Protein AF-A0A2C9UP46-F1 (afdb_monomer_lite)

Sequence (105 aa):
MANQLVVAVNQVNDYLQNPSNPYYLHPNENPSLVLVSTLLNEKNYHPWARAMKMALLSKNKYRFVDGTLPAPQIADPMRVAWQRCNTTVTPRKSGPLPALGSGST

InterPro domains:
  IPR011032 GroES-like superfamily [SSF50129] (6-144)
  IPR013154 Alcohol dehydrogenase-like, N-terminal [PF08240] (33-117)
  IPR020843 Enoylreductase domain [SM00829] (16-327)
  IPR036291 NAD(P)-binding domain superfamily [SSF51735] (123-284)
  IPR052733 Chloroplast-localized Quinone Oxidoreductase [PTHR44013] (4-328)

Organism: Manihot esculenta (NCBI:txid3983)

Secondary structure (DSSP, 8-state):
-HHHHHHHHHHHHHHHH-TTSTT---TT--TTS-S-SSPP-TT-HHHHHHHHHHHHHHTT-HHH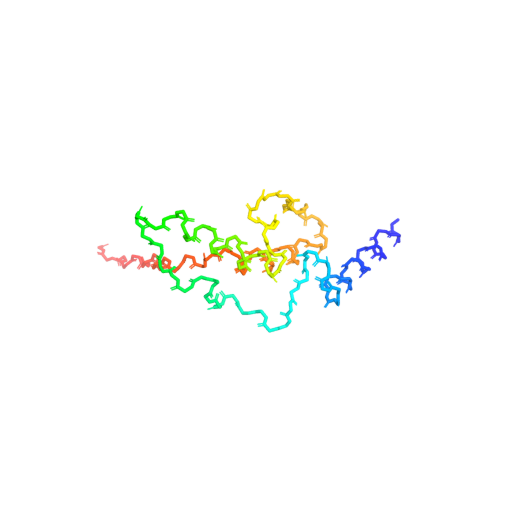HSSSSPPPPTT-TTHHHHHHHHHHHS----PPP--------

Structure (mmCIF, N/CA/C/O backbone):
data_AF-A0A2C9UP46-F1
#
_entry.id   AF-A0A2C9UP46-F1
#
loop_
_atom_site.group_PDB
_atom_site.id
_atom_site.type_symbol
_atom_site.label_atom_id
_atom_site.label_alt_id
_atom_site.label_comp_id
_atom_site.label_asym_id
_atom_site.label_entity_id
_atom_site.label_seq_id
_atom_site.pdbx_PDB_ins_code
_atom_site.Cartn_x
_atom_site.Cartn_y
_atom_site.Cartn_z
_atom_site.occupancy
_atom_site.B_iso_or_equiv
_atom_site.auth_seq_id
_atom_site.auth_comp_id
_atom_site.auth_asym_id
_atom_site.auth_atom_id
_atom_site.pdbx_PDB_model_num
ATOM 1 N N . MET A 1 1 ? 13.841 2.601 -30.253 1.00 53.75 1 MET A N 1
ATOM 2 C CA . MET A 1 1 ? 13.141 1.369 -29.814 1.00 53.75 1 MET A CA 1
ATOM 3 C C . MET A 1 1 ? 13.902 0.615 -28.713 1.00 53.75 1 MET A C 1
ATOM 5 O O . MET A 1 1 ? 13.257 0.210 -27.759 1.00 53.75 1 MET A O 1
ATOM 9 N N . ALA A 1 2 ? 15.241 0.499 -28.749 1.00 53.72 2 ALA A N 1
ATOM 10 C CA . ALA A 1 2 ? 16.020 -0.191 -27.699 1.00 53.72 2 ALA A CA 1
ATOM 11 C C . ALA A 1 2 ? 15.968 0.472 -26.298 1.00 53.72 2 ALA A C 1
ATOM 13 O O . ALA A 1 2 ? 15.879 -0.221 -25.290 1.00 53.72 2 ALA A O 1
ATOM 14 N N . ASN A 1 3 ? 15.933 1.808 -26.222 1.00 55.78 3 ASN A N 1
ATOM 15 C CA . ASN A 1 3 ? 15.957 2.533 -24.940 1.00 55.78 3 ASN A CA 1
ATOM 16 C C . ASN A 1 3 ? 14.690 2.328 -24.092 1.00 55.78 3 ASN A C 1
ATOM 18 O O . ASN A 1 3 ? 14.758 2.325 -22.869 1.00 55.78 3 ASN A O 1
ATOM 22 N N . GLN A 1 4 ? 13.538 2.115 -24.733 1.00 59.38 4 GLN A N 1
ATOM 23 C CA . GLN A 1 4 ? 12.260 1.936 -24.037 1.00 59.38 4 GLN A CA 1
ATOM 24 C C . GLN A 1 4 ? 12.196 0.593 -23.296 1.00 59.38 4 GLN A C 1
ATOM 26 O O . GLN A 1 4 ? 11.664 0.516 -22.192 1.00 59.38 4 GLN A O 1
ATOM 31 N N . LEU A 1 5 ? 12.780 -0.455 -23.886 1.00 63.03 5 LEU A N 1
ATOM 32 C CA . LEU A 1 5 ? 12.841 -1.788 -23.289 1.00 63.03 5 LEU A CA 1
ATOM 33 C C . LEU A 1 5 ? 13.814 -1.831 -22.105 1.00 63.03 5 LEU A C 1
ATOM 35 O O . LEU A 1 5 ? 13.494 -2.428 -21.084 1.00 63.03 5 LEU A O 1
ATOM 39 N N . VAL A 1 6 ? 14.958 -1.144 -22.194 1.00 65.00 6 VAL A N 1
ATOM 40 C CA . VAL A 1 6 ? 15.918 -1.040 -21.078 1.00 65.00 6 VAL A CA 1
ATOM 41 C C . VAL A 1 6 ? 15.311 -0.281 -19.894 1.00 65.00 6 VAL A C 1
ATOM 43 O O . VAL A 1 6 ? 15.423 -0.727 -18.754 1.00 65.00 6 VAL A O 1
ATOM 46 N N . VAL A 1 7 ? 14.605 0.826 -20.151 1.00 68.50 7 VAL A N 1
ATOM 47 C CA . VAL A 1 7 ? 13.891 1.574 -19.102 1.00 68.50 7 VAL A CA 1
ATOM 48 C C . VAL A 1 7 ? 12.817 0.704 -18.449 1.00 68.50 7 VAL A C 1
ATOM 50 O O . VAL A 1 7 ? 12.752 0.651 -17.224 1.00 68.50 7 VAL A O 1
ATOM 53 N N . ALA A 1 8 ? 12.030 -0.034 -19.237 1.00 67.00 8 ALA A N 1
ATOM 54 C CA . ALA A 1 8 ? 11.023 -0.950 -18.708 1.00 67.00 8 ALA A CA 1
ATOM 55 C C . ALA A 1 8 ? 11.632 -2.056 -17.833 1.00 67.00 8 ALA A C 1
ATOM 57 O O . ALA A 1 8 ? 11.131 -2.308 -16.743 1.00 67.00 8 ALA A O 1
ATOM 58 N N . VAL A 1 9 ? 12.733 -2.684 -18.256 1.00 69.31 9 VAL A N 1
ATOM 59 C CA . VAL A 1 9 ? 13.418 -3.729 -17.470 1.00 69.31 9 VAL A CA 1
ATOM 60 C C . VAL A 1 9 ? 13.974 -3.171 -16.157 1.00 69.31 9 VAL A C 1
ATOM 62 O O . VAL A 1 9 ? 13.855 -3.814 -15.116 1.00 69.31 9 VAL A O 1
ATOM 65 N N . ASN A 1 10 ? 14.512 -1.952 -16.170 1.00 75.69 10 ASN A N 1
ATOM 66 C CA . ASN A 1 10 ? 15.004 -1.300 -14.957 1.00 75.69 10 ASN A CA 1
ATOM 67 C C . ASN A 1 10 ? 13.866 -0.950 -13.991 1.00 75.69 10 ASN A C 1
ATOM 69 O O . ASN A 1 10 ? 13.992 -1.198 -12.797 1.00 75.69 10 ASN A O 1
ATOM 73 N N . GLN A 1 11 ? 12.734 -0.450 -14.499 1.00 73.81 11 GLN A N 1
ATOM 74 C CA . GLN A 1 11 ? 11.526 -0.242 -13.693 1.00 73.81 11 GLN A CA 1
ATOM 75 C C . GLN A 1 11 ? 11.001 -1.562 -13.115 1.00 73.81 11 GLN A C 1
ATOM 77 O O . GLN A 1 11 ? 10.548 -1.597 -11.972 1.00 73.81 11 GLN A O 1
ATOM 82 N N . VAL A 1 12 ? 11.091 -2.651 -13.889 1.00 75.06 12 VAL A N 1
ATOM 83 C CA . VAL A 1 12 ? 10.665 -3.983 -13.452 1.00 75.06 12 VAL A CA 1
ATOM 84 C C . VAL A 1 12 ? 11.531 -4.511 -12.313 1.00 75.06 12 VAL A C 1
ATOM 86 O O . VAL A 1 12 ? 11.006 -4.996 -11.315 1.00 75.06 12 VAL A O 1
ATOM 89 N N . ASN A 1 13 ? 12.849 -4.378 -12.426 1.00 78.62 13 ASN A N 1
ATOM 90 C CA . ASN A 1 13 ? 13.765 -4.776 -11.361 1.00 78.62 13 ASN A CA 1
ATOM 91 C C . ASN A 1 13 ? 13.618 -3.892 -10.116 1.00 78.62 13 ASN A C 1
ATOM 93 O O . ASN A 1 13 ? 13.656 -4.406 -8.997 1.00 78.62 13 ASN A O 1
ATOM 97 N N . ASP A 1 14 ? 13.390 -2.589 -10.301 1.00 82.38 14 ASP A N 1
ATOM 98 C CA . ASP A 1 14 ? 13.220 -1.646 -9.196 1.00 82.38 14 ASP A CA 1
ATOM 99 C C . ASP A 1 14 ? 11.986 -1.991 -8.350 1.00 82.38 14 ASP A C 1
ATOM 101 O O . ASP A 1 14 ? 12.113 -2.127 -7.137 1.00 82.38 14 ASP A O 1
ATOM 105 N N . TYR A 1 15 ? 10.814 -2.270 -8.942 1.00 80.94 15 TYR A N 1
ATOM 106 C CA . TYR A 1 15 ? 9.653 -2.649 -8.120 1.00 80.94 15 TYR A CA 1
ATOM 107 C C . TYR A 1 15 ? 9.791 -4.019 -7.441 1.00 80.94 15 TYR A C 1
ATOM 109 O O . TYR A 1 15 ? 9.090 -4.284 -6.471 1.00 80.94 15 TYR A O 1
ATOM 117 N N . LEU A 1 16 ? 10.663 -4.908 -7.919 1.00 78.88 16 LEU A N 1
ATOM 118 C CA . LEU A 1 16 ? 10.877 -6.214 -7.287 1.00 78.88 16 LEU A CA 1
ATOM 119 C C . LEU A 1 16 ? 11.814 -6.139 -6.077 1.00 78.88 16 LEU A C 1
ATOM 121 O O . LEU A 1 16 ? 11.721 -6.985 -5.189 1.00 78.88 16 LEU A O 1
ATOM 125 N N . GLN A 1 17 ? 12.716 -5.155 -6.038 1.00 81.19 17 GLN A N 1
ATOM 126 C CA . GLN A 1 17 ? 13.804 -5.112 -5.056 1.00 81.19 17 GLN A CA 1
ATOM 127 C C . GLN A 1 17 ? 13.794 -3.871 -4.163 1.00 81.19 17 GLN A C 1
ATOM 129 O O . GLN A 1 17 ? 14.327 -3.937 -3.060 1.00 81.19 17 GLN A O 1
ATOM 134 N N . ASN A 1 18 ? 13.194 -2.760 -4.598 1.00 82.38 18 ASN A N 1
ATOM 135 C CA . ASN A 1 18 ? 13.257 -1.480 -3.901 1.00 82.38 18 ASN A CA 1
ATOM 136 C C . ASN A 1 18 ? 12.008 -1.244 -3.032 1.00 82.38 18 ASN A C 1
ATOM 138 O O . ASN A 1 18 ? 10.952 -0.926 -3.576 1.00 82.38 18 ASN A O 1
ATOM 142 N N . PRO A 1 19 ? 12.107 -1.283 -1.688 1.00 78.12 19 PRO A N 1
ATOM 143 C CA . PRO A 1 19 ? 10.968 -1.049 -0.793 1.00 78.12 19 PRO A CA 1
ATOM 144 C C . PRO A 1 19 ? 10.380 0.366 -0.874 1.00 78.12 19 PRO A C 1
ATOM 146 O O . PRO A 1 19 ? 9.267 0.608 -0.403 1.00 78.12 19 PRO A O 1
ATOM 149 N N . SER A 1 20 ? 11.133 1.308 -1.449 1.00 79.69 20 SER A N 1
ATOM 150 C CA . SER A 1 20 ? 10.688 2.684 -1.685 1.00 79.69 20 SER A CA 1
ATOM 151 C C . SER A 1 20 ? 9.870 2.813 -2.970 1.00 79.69 20 SER A C 1
ATOM 153 O O . SER A 1 20 ? 9.190 3.823 -3.163 1.00 79.69 20 SER A O 1
ATOM 155 N N . ASN A 1 21 ? 9.919 1.811 -3.856 1.00 82.75 21 ASN A N 1
ATOM 156 C CA . ASN A 1 21 ? 9.094 1.799 -5.052 1.00 82.75 21 ASN A CA 1
ATOM 157 C C . ASN A 1 21 ? 7.629 1.549 -4.648 1.00 82.75 21 ASN A C 1
ATOM 159 O O . ASN A 1 21 ? 7.336 0.592 -3.930 1.00 82.75 21 ASN A O 1
ATOM 163 N N . PRO A 1 22 ? 6.673 2.365 -5.112 1.00 76.44 22 PRO A N 1
ATOM 164 C CA . PRO A 1 22 ? 5.271 2.198 -4.737 1.00 76.44 22 PRO A CA 1
ATOM 165 C C . PRO A 1 22 ? 4.639 0.886 -5.238 1.00 76.44 22 PRO A C 1
ATOM 167 O O . PRO A 1 22 ? 3.643 0.430 -4.680 1.00 76.44 22 PRO A O 1
ATOM 170 N N . TYR A 1 23 ? 5.210 0.262 -6.268 1.00 78.50 23 TYR A N 1
ATOM 171 C CA . TYR A 1 23 ? 4.807 -1.045 -6.789 1.00 78.50 23 TYR A CA 1
ATOM 172 C C . TYR A 1 23 ? 5.492 -2.217 -6.090 1.00 78.50 23 TYR A C 1
ATOM 174 O O . TYR A 1 23 ? 5.230 -3.370 -6.440 1.00 78.50 23 TYR A O 1
ATOM 182 N N . TYR A 1 24 ? 6.348 -1.940 -5.106 1.00 81.38 24 TYR A N 1
ATOM 183 C CA . TYR A 1 24 ? 7.005 -2.979 -4.343 1.00 81.38 24 TYR A CA 1
ATOM 184 C C . TYR A 1 24 ? 5.996 -3.802 -3.560 1.00 81.38 24 TYR A C 1
ATOM 186 O O . TYR A 1 24 ? 5.163 -3.282 -2.810 1.00 81.38 24 TYR A O 1
ATOM 194 N N . LEU A 1 25 ? 6.074 -5.113 -3.756 1.00 75.69 25 LEU A N 1
ATOM 195 C CA . LEU A 1 25 ? 5.301 -6.095 -3.023 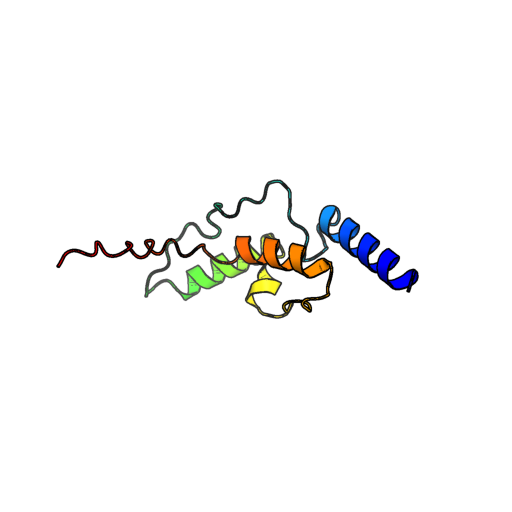1.00 75.69 25 LEU A CA 1
ATOM 196 C C . LEU A 1 25 ? 6.291 -6.970 -2.267 1.00 75.69 25 LEU A C 1
ATOM 198 O O . LEU A 1 25 ? 7.031 -7.745 -2.872 1.00 75.69 25 LEU A O 1
ATOM 202 N N . HIS A 1 26 ? 6.302 -6.844 -0.942 1.00 75.00 26 HIS A N 1
ATOM 203 C CA . HIS A 1 26 ? 7.113 -7.728 -0.121 1.00 75.00 26 HIS A CA 1
ATOM 204 C C . HIS A 1 26 ? 6.628 -9.178 -0.329 1.00 75.00 26 HIS A C 1
ATOM 206 O O . HIS A 1 26 ? 5.417 -9.406 -0.305 1.00 75.00 26 HIS A O 1
ATOM 212 N N . PRO A 1 27 ? 7.515 -10.180 -0.484 1.00 71.88 27 PRO A N 1
ATOM 213 C CA . PRO A 1 27 ? 7.117 -11.576 -0.718 1.00 71.88 27 PRO A CA 1
ATOM 214 C C . PRO A 1 27 ? 6.172 -12.151 0.348 1.00 71.88 27 PRO A C 1
ATOM 216 O O . PRO A 1 27 ? 5.414 -13.077 0.084 1.00 71.88 27 PRO A O 1
ATOM 219 N N . ASN A 1 28 ? 6.208 -11.580 1.555 1.00 69.81 28 ASN A N 1
ATOM 220 C CA . ASN A 1 28 ? 5.349 -11.949 2.683 1.00 69.81 28 ASN A CA 1
ATOM 221 C C . ASN A 1 28 ? 3.996 -11.200 2.721 1.00 69.81 28 ASN A C 1
ATOM 223 O O . ASN A 1 28 ? 3.242 -11.331 3.684 1.00 69.81 28 ASN A O 1
ATOM 227 N N . GLU A 1 29 ? 3.685 -10.357 1.731 1.00 70.25 29 GLU A N 1
ATOM 228 C CA . GLU A 1 29 ? 2.379 -9.698 1.650 1.00 70.25 29 GLU A CA 1
ATOM 229 C C . GLU A 1 29 ? 1.328 -10.681 1.128 1.00 70.25 29 GLU A C 1
ATOM 231 O O . GLU A 1 29 ? 1.331 -11.074 -0.036 1.00 70.25 29 GLU A O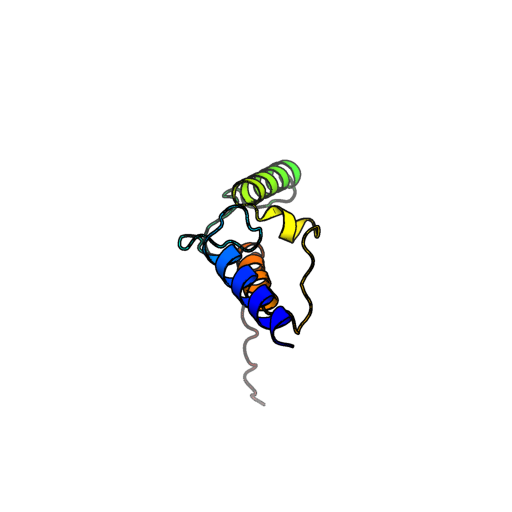 1
ATOM 236 N N . ASN A 1 30 ? 0.393 -11.057 1.996 1.00 66.88 30 ASN A N 1
ATOM 237 C CA . ASN A 1 30 ? -0.731 -11.912 1.644 1.00 66.88 30 ASN A CA 1
ATOM 238 C C . ASN A 1 30 ? -2.010 -11.057 1.503 1.00 66.88 30 ASN A C 1
ATOM 240 O O . ASN A 1 30 ? -2.358 -10.359 2.457 1.00 66.88 30 ASN A O 1
ATOM 244 N N . PRO A 1 31 ? -2.750 -11.134 0.375 1.00 62.34 31 PRO A N 1
ATOM 245 C CA . PRO A 1 31 ? -4.044 -10.458 0.197 1.00 62.34 31 PRO A CA 1
ATOM 246 C C . PRO A 1 31 ? -5.104 -10.833 1.247 1.00 62.34 31 PRO A C 1
ATOM 248 O O . PRO A 1 31 ? -6.119 -10.157 1.375 1.00 62.34 31 PRO A O 1
ATOM 251 N N . SER A 1 32 ? -4.889 -11.932 1.971 1.00 61.47 32 SER A N 1
ATOM 252 C CA . SER A 1 32 ? -5.759 -12.433 3.039 1.00 61.47 32 SER A CA 1
ATOM 253 C C . SER A 1 32 ? -5.444 -11.811 4.405 1.00 61.47 32 SER A C 1
ATOM 255 O O . SER A 1 32 ? -6.135 -12.106 5.378 1.00 61.47 32 SER A O 1
ATOM 257 N N . LEU A 1 33 ? -4.394 -10.985 4.512 1.00 65.88 33 LEU A N 1
ATOM 258 C CA . LEU A 1 33 ? -4.076 -10.288 5.755 1.00 65.88 33 LEU A CA 1
ATOM 259 C C . LEU A 1 33 ? -5.137 -9.229 6.037 1.00 65.88 33 LEU A C 1
ATOM 261 O O . LEU A 1 33 ? -5.365 -8.309 5.253 1.00 65.88 33 LEU A O 1
ATOM 265 N N . VAL A 1 34 ? -5.753 -9.350 7.206 1.00 66.12 34 VAL A N 1
ATOM 266 C CA . VAL A 1 34 ? -6.684 -8.361 7.734 1.00 66.12 34 VAL A CA 1
ATOM 267 C C . VAL A 1 34 ? -5.910 -7.064 7.996 1.00 66.12 34 VAL A C 1
ATOM 269 O O . VAL A 1 34 ? -5.105 -6.992 8.921 1.00 66.12 34 VAL A O 1
ATOM 272 N N . LEU A 1 35 ? -6.135 -6.044 7.161 1.00 70.69 35 LEU A N 1
ATOM 273 C CA . LEU A 1 35 ? -5.467 -4.738 7.274 1.00 70.69 35 LEU A CA 1
ATOM 274 C C . LEU A 1 35 ? -5.910 -3.963 8.521 1.00 70.69 35 LEU A C 1
ATOM 276 O O . LEU A 1 35 ? -5.117 -3.240 9.119 1.00 70.69 35 LEU A O 1
ATOM 280 N N . VAL A 1 36 ? -7.171 -4.126 8.918 1.00 67.56 36 VAL A N 1
ATOM 281 C CA . VAL A 1 36 ? -7.755 -3.532 10.121 1.00 67.56 36 VAL A CA 1
ATOM 282 C C . VAL A 1 36 ? -8.609 -4.594 10.796 1.00 67.56 36 VAL A C 1
ATOM 284 O O . VAL A 1 36 ? -9.561 -5.088 10.199 1.00 67.56 36 VAL A O 1
ATOM 287 N N . SER A 1 37 ? -8.255 -4.963 12.028 1.00 71.31 37 SER A N 1
ATOM 288 C CA . SER A 1 37 ? -8.973 -5.985 12.804 1.00 71.31 37 SER A CA 1
ATOM 289 C C . SER A 1 37 ? -10.351 -5.523 13.275 1.00 71.31 37 SER A C 1
ATOM 291 O O . SER A 1 37 ? -11.208 -6.351 13.577 1.00 71.31 37 SER A O 1
ATOM 293 N N . THR A 1 38 ? -10.586 -4.210 13.336 1.00 73.25 38 THR A N 1
ATOM 294 C CA . THR A 1 38 ? -11.898 -3.663 13.669 1.00 73.25 38 THR A CA 1
ATOM 295 C C . THR A 1 38 ? -12.840 -3.797 12.476 1.00 73.25 38 THR A C 1
ATOM 297 O O . THR A 1 38 ? -12.567 -3.326 11.372 1.00 73.25 38 THR A O 1
ATOM 300 N N . LEU A 1 39 ? -13.976 -4.455 12.703 1.00 76.12 39 LEU A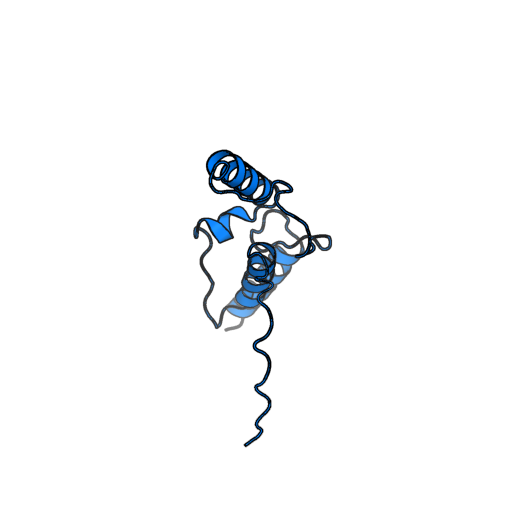 N 1
ATOM 301 C CA . LEU A 1 39 ? -15.053 -4.539 11.723 1.00 76.12 39 LEU A CA 1
ATOM 302 C C . LEU A 1 39 ? -15.689 -3.157 11.542 1.00 76.12 39 LEU A C 1
ATOM 304 O O . LEU A 1 39 ? -15.917 -2.439 12.519 1.00 76.12 39 LEU A O 1
ATOM 308 N N . LEU A 1 40 ? -15.956 -2.783 10.293 1.00 77.62 40 LEU A N 1
ATOM 309 C CA . LEU A 1 40 ? -16.640 -1.538 9.966 1.00 77.62 40 LEU A CA 1
ATOM 310 C C . LEU A 1 40 ? -18.122 -1.645 10.351 1.00 77.62 40 LEU A C 1
ATOM 312 O O . LEU A 1 40 ? -18.836 -2.503 9.841 1.00 77.62 40 LEU A O 1
ATOM 316 N N . ASN A 1 41 ? -18.570 -0.722 11.197 1.00 78.00 41 ASN A N 1
ATOM 317 C CA . ASN A 1 41 ? -19.948 -0.539 11.636 1.00 78.00 41 ASN A CA 1
ATOM 318 C C . ASN A 1 41 ? -20.368 0.916 11.366 1.00 78.00 41 ASN A C 1
ATOM 320 O O . ASN A 1 41 ? -19.533 1.816 11.274 1.00 78.00 41 ASN A O 1
ATOM 324 N N . GLU A 1 42 ? -21.671 1.188 11.348 1.00 78.25 42 GLU A N 1
ATOM 325 C CA . GLU A 1 42 ? -22.215 2.526 11.048 1.00 78.25 42 GLU A CA 1
ATOM 326 C C . GLU A 1 42 ? -21.688 3.637 11.976 1.00 78.25 42 GLU A C 1
ATOM 328 O O . GLU A 1 42 ? -21.561 4.790 11.574 1.00 78.25 42 GLU A O 1
ATOM 333 N N . LYS A 1 43 ? -21.323 3.291 13.217 1.00 84.25 43 LYS A N 1
ATOM 334 C CA . LYS A 1 43 ? -20.879 4.249 14.244 1.00 84.25 43 LYS A CA 1
ATOM 335 C C . LYS A 1 43 ? -19.361 4.412 14.349 1.00 84.25 43 LYS A C 1
ATOM 337 O O . LYS A 1 43 ? -18.904 5.306 15.055 1.00 84.25 43 LYS A O 1
ATOM 342 N N . ASN A 1 44 ? -18.566 3.551 13.709 1.00 86.75 44 ASN A N 1
ATOM 343 C CA . ASN A 1 44 ? -17.108 3.523 13.896 1.00 86.75 44 ASN A CA 1
ATOM 344 C C . ASN A 1 44 ? -16.316 3.924 12.642 1.00 86.75 44 ASN A C 1
ATOM 346 O O . ASN A 1 44 ? -15.097 3.762 12.623 1.00 86.75 44 ASN A O 1
ATOM 350 N N . TYR A 1 45 ? -16.979 4.493 11.630 1.00 84.38 45 TYR A N 1
ATOM 351 C CA . TYR A 1 45 ? -16.347 4.866 10.365 1.00 84.38 45 TYR A CA 1
ATOM 352 C C . TYR A 1 45 ? -15.103 5.744 10.549 1.00 84.38 45 TYR A C 1
ATOM 354 O O . TYR A 1 45 ? -14.061 5.444 9.982 1.00 84.38 45 TYR A O 1
ATOM 362 N N . HIS A 1 46 ? -15.165 6.796 11.372 1.00 85.00 46 HIS A N 1
ATOM 363 C CA . HIS A 1 46 ? -14.024 7.699 11.572 1.00 85.00 46 HIS A CA 1
ATOM 364 C C . HIS A 1 46 ? -12.777 7.007 12.160 1.00 85.00 46 HIS A C 1
ATOM 366 O O . HIS A 1 46 ? -11.709 7.095 11.545 1.00 85.00 46 HIS A O 1
ATOM 372 N N . PRO A 1 47 ? -12.857 6.307 13.312 1.00 84.19 47 PRO A N 1
ATOM 373 C CA . PRO A 1 47 ? -11.707 5.576 13.840 1.00 84.19 47 PRO A CA 1
ATOM 374 C C . PRO A 1 47 ? -11.275 4.418 12.928 1.00 84.19 47 PRO A C 1
ATOM 376 O O . PRO A 1 47 ? -10.074 4.188 12.787 1.00 84.19 47 PRO A O 1
ATOM 379 N N . TRP A 1 48 ? -12.213 3.742 12.256 1.00 87.19 48 TRP A N 1
ATOM 380 C CA . TRP A 1 48 ? -11.909 2.680 11.294 1.00 87.19 48 TRP A CA 1
ATOM 381 C C . TRP A 1 48 ? -11.140 3.205 10.076 1.00 87.19 48 TRP A C 1
ATOM 383 O O . TRP A 1 48 ? -10.081 2.681 9.74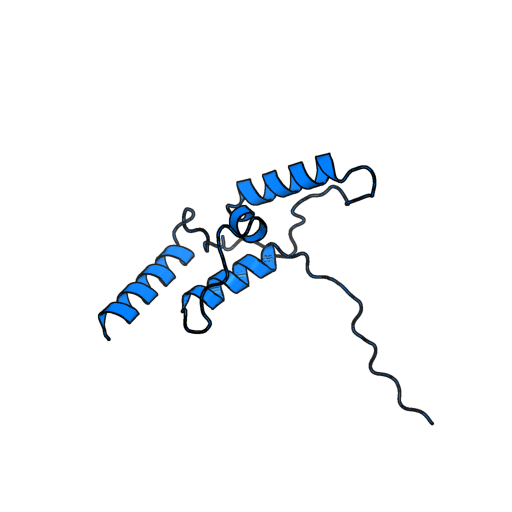0 1.00 87.19 48 TRP A O 1
ATOM 393 N N . ALA A 1 49 ? -11.605 4.293 9.459 1.00 83.19 49 ALA A N 1
ATOM 394 C CA . ALA A 1 49 ? -10.962 4.914 8.303 1.00 83.19 49 ALA A CA 1
ATOM 395 C C . ALA A 1 49 ? -9.563 5.436 8.655 1.00 83.19 49 ALA A C 1
ATOM 397 O O . ALA A 1 49 ? -8.629 5.288 7.867 1.00 83.19 49 ALA A O 1
ATOM 398 N N . ARG A 1 50 ? -9.383 5.989 9.864 1.00 84.88 50 ARG A N 1
ATOM 399 C CA . ARG A 1 50 ? -8.059 6.378 10.368 1.00 84.88 50 ARG A CA 1
ATOM 400 C C . ARG A 1 50 ? -7.142 5.164 10.523 1.00 84.88 50 ARG A C 1
ATOM 402 O O . ARG A 1 50 ? -6.001 5.228 10.071 1.00 84.88 50 ARG A O 1
ATOM 409 N N . ALA A 1 51 ? -7.622 4.074 11.125 1.00 83.19 51 ALA A N 1
ATOM 410 C CA . ALA A 1 51 ? -6.848 2.841 11.275 1.00 83.19 51 ALA A CA 1
ATOM 411 C C . ALA A 1 51 ? -6.473 2.236 9.911 1.00 83.19 51 ALA A C 1
ATOM 413 O O . ALA A 1 51 ? -5.311 1.899 9.693 1.00 83.19 51 ALA A O 1
ATOM 414 N N . MET A 1 52 ? -7.414 2.204 8.962 1.00 84.62 52 MET A N 1
ATOM 415 C CA . MET A 1 52 ? -7.190 1.735 7.590 1.00 84.62 52 MET A CA 1
ATOM 416 C C . MET A 1 52 ? -6.149 2.589 6.869 1.00 84.62 52 MET A C 1
ATOM 418 O O . MET A 1 52 ? -5.216 2.063 6.265 1.00 84.62 52 MET A O 1
ATOM 422 N N . LYS A 1 53 ? -6.244 3.918 6.993 1.00 83.75 53 LYS A N 1
ATOM 423 C CA . LYS A 1 53 ? -5.251 4.847 6.446 1.00 83.75 53 LYS A CA 1
ATOM 424 C C . LYS A 1 53 ? -3.860 4.605 7.034 1.00 83.75 53 LYS A C 1
ATOM 426 O O . LYS A 1 53 ? -2.898 4.556 6.275 1.00 83.75 53 LYS A O 1
ATOM 431 N N . MET A 1 54 ? -3.740 4.424 8.350 1.00 83.75 54 MET A N 1
ATOM 432 C CA . MET A 1 54 ? -2.454 4.138 9.001 1.00 83.75 54 MET A CA 1
ATOM 433 C C . MET A 1 54 ? -1.867 2.791 8.555 1.00 83.75 54 MET A C 1
ATOM 435 O O . MET A 1 54 ? -0.685 2.729 8.220 1.00 83.75 54 MET A O 1
ATOM 439 N N . ALA A 1 55 ? -2.684 1.736 8.479 1.00 82.31 55 ALA A N 1
ATOM 440 C CA . ALA A 1 55 ? -2.255 0.417 8.012 1.00 82.31 55 ALA A CA 1
ATOM 441 C C . ALA A 1 55 ? -1.742 0.462 6.561 1.00 82.31 55 ALA A C 1
ATOM 443 O O . ALA A 1 55 ? -0.699 -0.110 6.243 1.00 82.31 55 ALA A O 1
ATOM 444 N N . LEU A 1 56 ? -2.436 1.199 5.688 1.00 81.50 56 LEU A N 1
ATOM 445 C CA . LEU A 1 56 ? -2.027 1.393 4.298 1.00 81.50 56 LEU A CA 1
ATOM 446 C C . LEU A 1 56 ? -0.769 2.262 4.166 1.00 81.50 56 LEU A C 1
ATOM 448 O O . LEU A 1 56 ? 0.070 1.977 3.312 1.00 81.50 56 LEU A O 1
ATOM 452 N N . LEU A 1 57 ? -0.617 3.303 4.990 1.00 81.62 57 LEU A N 1
ATOM 453 C CA . LEU A 1 57 ? 0.589 4.140 5.014 1.00 81.62 57 LEU A CA 1
ATOM 454 C C . LEU A 1 57 ? 1.812 3.349 5.481 1.00 81.62 57 LEU A C 1
ATOM 456 O O . LEU A 1 57 ? 2.851 3.426 4.836 1.00 81.62 57 LEU A O 1
ATOM 460 N N . SER A 1 58 ? 1.670 2.514 6.516 1.00 79.31 58 SER A N 1
ATOM 461 C CA . SER A 1 58 ? 2.748 1.638 6.998 1.00 79.31 58 SER A CA 1
ATOM 462 C C . SER A 1 58 ? 3.255 0.659 5.934 1.00 79.31 58 SER A C 1
ATOM 464 O O . SER A 1 58 ? 4.361 0.141 6.061 1.00 79.31 58 SER A O 1
ATOM 466 N N . LYS A 1 59 ? 2.446 0.382 4.906 1.00 75.00 59 LYS A N 1
ATOM 467 C CA . LYS A 1 59 ? 2.771 -0.525 3.799 1.00 75.00 59 LYS A CA 1
ATOM 468 C C . LYS A 1 59 ? 3.088 0.207 2.489 1.00 75.00 59 LYS A C 1
ATOM 470 O O . LYS A 1 59 ? 3.208 -0.441 1.455 1.00 75.00 59 LYS A O 1
ATOM 475 N N . ASN A 1 60 ? 3.171 1.542 2.497 1.00 74.75 60 ASN A N 1
ATOM 476 C CA . ASN A 1 60 ? 3.293 2.384 1.296 1.00 74.75 60 ASN A CA 1
ATOM 477 C C . ASN A 1 60 ? 2.167 2.178 0.256 1.00 74.75 60 ASN A C 1
ATOM 479 O O . ASN A 1 60 ? 2.298 2.569 -0.903 1.00 74.75 60 ASN A O 1
ATOM 483 N N . LYS A 1 61 ? 1.022 1.609 0.659 1.00 75.62 61 LYS A N 1
ATOM 484 C 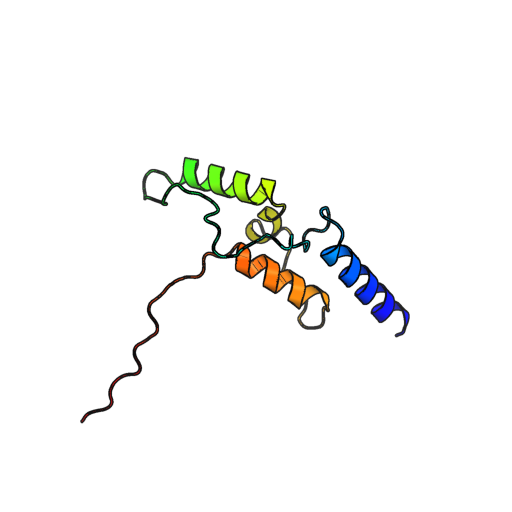CA . LYS A 1 61 ? -0.105 1.283 -0.231 1.00 75.62 61 LYS A CA 1
ATOM 485 C C . LYS A 1 61 ? -1.197 2.354 -0.270 1.00 75.62 61 LYS A C 1
ATOM 487 O O . LYS A 1 61 ? -2.099 2.275 -1.097 1.00 75.62 61 LYS A O 1
ATOM 492 N N . TYR A 1 62 ? -1.130 3.377 0.584 1.00 78.62 62 TYR A N 1
ATOM 493 C CA . TYR A 1 62 ? -2.167 4.420 0.644 1.00 78.62 62 TYR A CA 1
ATOM 494 C C . TYR A 1 62 ? -2.359 5.153 -0.695 1.00 78.62 62 TYR A C 1
ATOM 496 O O . TYR A 1 62 ? -3.477 5.515 -1.050 1.00 78.62 62 TYR A O 1
ATOM 504 N N . ARG A 1 63 ? -1.290 5.287 -1.488 1.00 77.50 63 ARG A N 1
ATOM 505 C CA . ARG A 1 63 ? -1.311 5.967 -2.793 1.00 77.50 63 ARG A CA 1
ATOM 506 C C . ARG A 1 63 ? -2.224 5.300 -3.831 1.00 77.50 63 ARG A C 1
ATOM 508 O O . ARG A 1 63 ? -2.689 5.982 -4.738 1.00 77.50 63 ARG A O 1
ATOM 515 N N . PHE A 1 64 ? -2.512 4.005 -3.675 1.00 74.38 64 PHE A N 1
ATOM 516 C CA . PHE A 1 64 ? -3.475 3.284 -4.515 1.00 74.38 64 PHE A CA 1
ATOM 517 C C . PHE A 1 64 ? -4.927 3.655 -4.182 1.00 74.38 64 PHE A C 1
ATOM 519 O O . PHE A 1 64 ? -5.764 3.684 -5.075 1.00 74.38 64 PHE A O 1
ATOM 526 N N . VAL A 1 65 ? -5.224 3.964 -2.913 1.00 74.94 65 VAL A N 1
ATOM 527 C CA . VAL A 1 65 ? -6.575 4.346 -2.457 1.00 74.94 65 VAL A CA 1
ATOM 528 C C . VAL A 1 65 ? -6.843 5.827 -2.692 1.00 74.94 65 VAL A C 1
ATOM 530 O O . VAL A 1 65 ? -7.930 6.201 -3.112 1.00 74.94 65 VAL A O 1
ATOM 533 N N . ASP A 1 66 ? -5.841 6.665 -2.438 1.00 77.75 66 ASP A N 1
ATOM 534 C CA . ASP A 1 66 ? -5.931 8.122 -2.576 1.00 77.75 66 ASP A CA 1
ATOM 535 C C . ASP A 1 66 ? -5.938 8.584 -4.046 1.00 77.75 66 ASP A C 1
ATOM 537 O O . ASP A 1 66 ? -6.157 9.754 -4.334 1.00 77.75 66 ASP A O 1
ATOM 541 N N . GLY A 1 67 ? -5.651 7.682 -4.993 1.00 73.38 67 GLY A N 1
ATOM 542 C CA . GLY A 1 67 ? -5.621 7.987 -6.427 1.00 73.38 67 GLY A CA 1
ATOM 543 C C . GLY A 1 67 ? -4.384 8.765 -6.892 1.00 73.38 67 GLY A C 1
ATOM 544 O O . GLY A 1 67 ? -4.227 9.001 -8.087 1.00 73.38 67 GLY A O 1
ATOM 545 N N . THR A 1 68 ? -3.457 9.101 -5.986 1.00 79.06 68 THR A N 1
ATOM 546 C CA . THR A 1 68 ? -2.161 9.729 -6.322 1.00 79.06 68 THR A CA 1
ATOM 547 C C . THR A 1 68 ? -1.242 8.823 -7.142 1.00 79.06 68 THR A C 1
ATOM 549 O O . THR A 1 68 ? -0.199 9.268 -7.626 1.00 79.06 68 THR A O 1
ATOM 552 N N . LEU A 1 69 ? -1.609 7.551 -7.290 1.00 79.44 69 LEU A N 1
ATOM 553 C CA . LEU A 1 69 ? -0.952 6.589 -8.154 1.00 79.44 69 LEU A CA 1
ATOM 554 C C . LEU A 1 69 ? -1.991 5.955 -9.100 1.00 79.44 69 LEU A C 1
ATOM 556 O O . LEU A 1 69 ? -2.571 4.909 -8.787 1.00 79.44 69 LEU A O 1
ATOM 560 N N . PRO A 1 70 ? -2.278 6.617 -10.238 1.00 77.25 70 PRO A N 1
ATOM 561 C CA . PRO A 1 70 ? -3.304 6.170 -11.170 1.00 77.25 70 PRO A CA 1
ATOM 562 C C . PRO A 1 70 ? -2.890 4.882 -11.883 1.00 77.25 70 PRO A C 1
ATOM 564 O O . PRO A 1 70 ? -1.709 4.545 -11.972 1.00 77.25 70 PRO A O 1
ATOM 567 N N . ALA A 1 71 ? -3.884 4.167 -12.412 1.00 77.94 71 ALA A N 1
ATOM 568 C CA . ALA A 1 71 ? -3.639 2.980 -13.217 1.00 77.94 71 ALA A CA 1
ATOM 569 C C . ALA A 1 71 ? -2.803 3.348 -14.460 1.00 77.94 71 ALA A C 1
ATOM 571 O O . ALA A 1 71 ? -3.227 4.211 -15.237 1.00 77.94 71 ALA A O 1
ATOM 572 N N . PRO A 1 72 ? -1.641 2.708 -14.676 1.00 81.88 72 PRO A N 1
ATOM 573 C CA . PRO A 1 72 ? -0.849 2.939 -15.873 1.00 81.88 72 PRO A CA 1
ATOM 574 C C . PRO A 1 72 ? -1.557 2.392 -17.125 1.00 81.88 72 PRO A C 1
ATOM 576 O O . PRO A 1 72 ? -2.501 1.590 -17.052 1.00 81.88 72 PRO A O 1
ATOM 579 N N . GLN A 1 73 ? -1.112 2.847 -18.299 1.00 81.19 73 GLN A N 1
ATOM 580 C CA . GLN A 1 73 ? -1.736 2.486 -19.575 1.00 81.19 73 GLN A CA 1
ATOM 581 C C . GLN A 1 73 ? -1.695 0.973 -19.843 1.00 81.19 73 GLN A C 1
ATOM 583 O O . GLN A 1 73 ? -0.879 0.242 -19.291 1.00 81.19 73 GLN A O 1
ATOM 588 N N . ILE A 1 74 ? -2.589 0.480 -20.710 1.00 77.56 74 ILE A N 1
ATOM 589 C CA . ILE A 1 74 ? -2.675 -0.955 -21.055 1.00 77.56 74 ILE A CA 1
ATOM 590 C C . ILE A 1 74 ? -1.340 -1.489 -21.590 1.00 77.56 74 ILE A C 1
ATOM 592 O O . ILE A 1 74 ? -0.966 -2.613 -21.271 1.00 77.56 74 ILE A O 1
ATOM 596 N N . ALA A 1 75 ? -0.620 -0.672 -22.359 1.00 80.44 75 ALA A N 1
ATOM 597 C CA . ALA A 1 75 ? 0.669 -1.024 -22.941 1.00 80.44 75 ALA A CA 1
ATOM 598 C C . ALA A 1 75 ? 1.853 -0.916 -21.960 1.00 80.44 75 ALA A C 1
ATOM 600 O O . ALA A 1 75 ? 2.979 -1.224 -22.342 1.00 80.44 75 ALA A O 1
ATOM 601 N N . ASP A 1 76 ? 1.627 -0.460 -20.723 1.00 78.25 76 ASP A N 1
ATOM 602 C CA . ASP A 1 76 ? 2.692 -0.261 -19.745 1.00 78.25 76 ASP A CA 1
ATOM 603 C C . ASP A 1 76 ? 3.089 -1.597 -19.082 1.00 78.25 76 ASP A C 1
ATOM 605 O O . ASP A 1 76 ? 2.244 -2.251 -18.458 1.00 78.25 76 ASP A O 1
ATOM 609 N N . PRO A 1 77 ? 4.371 -2.001 -19.144 1.00 78.81 77 PRO A N 1
ATOM 610 C CA . PRO A 1 77 ? 4.880 -3.182 -18.443 1.00 78.81 77 PRO A CA 1
ATOM 611 C C . PRO A 1 77 ? 4.615 -3.172 -16.927 1.00 78.81 77 PRO A C 1
ATOM 613 O O . PRO A 1 77 ? 4.481 -4.230 -16.308 1.00 78.81 77 PRO A O 1
ATOM 616 N N . MET A 1 78 ? 4.490 -1.990 -16.317 1.00 77.62 78 MET A N 1
ATOM 617 C CA . MET A 1 78 ? 4.220 -1.811 -14.888 1.00 77.62 78 MET A CA 1
ATOM 618 C C . MET A 1 78 ? 2.752 -2.060 -14.518 1.00 77.62 78 MET A C 1
ATOM 620 O O . MET A 1 78 ? 2.426 -2.176 -13.335 1.00 77.62 78 MET A O 1
ATOM 624 N N . ARG A 1 79 ? 1.851 -2.220 -15.498 1.00 79.94 79 ARG A N 1
ATOM 625 C CA . ARG A 1 79 ? 0.429 -2.510 -15.257 1.00 79.94 79 ARG A CA 1
ATOM 626 C C . ARG A 1 79 ? 0.213 -3.782 -14.456 1.00 79.94 79 ARG A C 1
ATOM 628 O O . ARG A 1 79 ? -0.620 -3.793 -13.554 1.00 79.94 79 ARG A O 1
ATOM 635 N N . VAL A 1 80 ? 0.973 -4.837 -14.740 1.00 79.00 80 VAL A N 1
ATOM 636 C CA . VAL A 1 80 ? 0.863 -6.105 -14.005 1.00 79.00 80 VAL A CA 1
ATOM 637 C C . VAL A 1 80 ? 1.250 -5.912 -12.534 1.00 79.00 80 VAL A C 1
ATOM 639 O O . VAL A 1 80 ? 0.587 -6.450 -11.647 1.00 79.00 80 VAL A O 1
ATOM 642 N N . ALA A 1 81 ? 2.275 -5.101 -12.259 1.00 79.62 81 ALA A N 1
ATOM 643 C CA . ALA A 1 81 ? 2.703 -4.771 -10.900 1.00 79.62 81 ALA A CA 1
ATOM 644 C C . ALA A 1 81 ? 1.670 -3.894 -10.167 1.00 79.62 81 ALA A C 1
ATOM 646 O O . ALA A 1 81 ? 1.314 -4.193 -9.023 1.00 79.62 81 ALA A O 1
ATOM 647 N N . TRP A 1 82 ? 1.113 -2.883 -10.849 1.00 82.50 82 TRP A N 1
ATOM 648 C CA . TRP A 1 82 ? 0.004 -2.068 -10.337 1.00 82.50 82 TRP A CA 1
ATOM 649 C C . TRP A 1 82 ? -1.199 -2.943 -9.973 1.00 82.50 82 TRP A C 1
ATOM 651 O O . TRP A 1 82 ? -1.738 -2.831 -8.877 1.00 82.50 82 TRP A O 1
ATOM 661 N N . GLN A 1 83 ? -1.584 -3.868 -10.854 1.00 79.94 83 GLN A N 1
ATOM 662 C CA . GLN A 1 83 ? -2.759 -4.718 -10.674 1.00 79.94 83 GLN A CA 1
ATOM 663 C C . GLN A 1 83 ? -2.584 -5.685 -9.493 1.00 79.94 83 GLN A C 1
ATOM 665 O O . GLN A 1 83 ? -3.498 -5.824 -8.682 1.00 79.94 83 GLN A O 1
ATOM 670 N N . ARG A 1 84 ? -1.392 -6.276 -9.332 1.00 76.00 84 ARG A N 1
ATOM 671 C CA . ARG A 1 84 ? -1.044 -7.098 -8.158 1.00 76.00 84 ARG A CA 1
ATOM 672 C C . ARG A 1 84 ? -1.147 -6.300 -6.857 1.00 76.00 84 ARG A C 1
ATOM 674 O O . ARG A 1 84 ? -1.797 -6.756 -5.920 1.00 76.00 84 ARG A O 1
ATOM 681 N N . CYS A 1 85 ? -0.579 -5.095 -6.813 1.00 75.56 85 CYS A N 1
ATOM 682 C CA . CYS A 1 85 ? -0.673 -4.229 -5.635 1.00 75.56 85 CYS A CA 1
ATOM 683 C C . CYS A 1 85 ? -2.106 -3.759 -5.363 1.00 75.56 85 CYS A C 1
ATOM 685 O O . CYS A 1 85 ? -2.520 -3.688 -4.213 1.00 75.56 85 CYS A O 1
ATOM 687 N N . ASN A 1 86 ? -2.894 -3.483 -6.399 1.00 77.38 86 ASN A N 1
ATOM 688 C CA . ASN A 1 86 ? -4.277 -3.060 -6.224 1.00 77.38 86 ASN A CA 1
ATOM 689 C C . ASN A 1 86 ? -5.139 -4.189 -5.629 1.00 77.38 86 ASN A C 1
ATOM 691 O O . ASN A 1 86 ? -5.963 -3.938 -4.754 1.00 77.38 86 ASN A O 1
ATOM 695 N N . THR A 1 87 ? -4.898 -5.447 -6.024 1.00 71.44 87 THR A N 1
ATOM 696 C CA . THR A 1 87 ? -5.643 -6.600 -5.485 1.00 71.44 87 THR A CA 1
ATOM 697 C C . THR A 1 87 ? -5.402 -6.880 -4.000 1.00 71.44 87 THR A C 1
ATOM 699 O O . THR A 1 87 ? -6.259 -7.499 -3.377 1.00 71.44 87 THR A O 1
ATOM 702 N N . THR A 1 88 ? -4.281 -6.437 -3.415 1.00 69.19 88 THR A N 1
ATOM 703 C CA . THR A 1 88 ? -4.035 -6.575 -1.964 1.00 69.19 88 THR A CA 1
ATOM 704 C C . THR A 1 88 ? -4.710 -5.481 -1.142 1.00 69.19 88 THR A C 1
ATOM 706 O O . THR A 1 88 ? -4.938 -5.661 0.051 1.00 69.19 88 THR A O 1
ATOM 709 N N . VAL A 1 89 ? -5.031 -4.347 -1.767 1.00 66.06 89 VAL A N 1
ATOM 710 C CA . VAL A 1 89 ? -5.658 -3.189 -1.120 1.00 66.06 89 VAL A CA 1
ATOM 711 C C . VAL A 1 89 ? -7.178 -3.267 -1.202 1.00 66.06 89 VAL A C 1
ATOM 713 O O . VAL A 1 89 ? -7.869 -2.880 -0.260 1.00 66.06 89 VAL A O 1
ATOM 716 N N . THR A 1 90 ? -7.716 -3.779 -2.310 1.00 61.47 90 THR A N 1
ATOM 717 C CA . THR A 1 90 ? -9.153 -4.010 -2.445 1.00 61.47 90 THR A CA 1
ATOM 718 C C . THR A 1 90 ? -9.554 -5.237 -1.629 1.00 61.47 90 THR A C 1
ATOM 720 O O . THR A 1 90 ? -9.080 -6.333 -1.940 1.00 61.47 90 THR A O 1
ATOM 723 N N . PRO A 1 91 ? -10.462 -5.114 -0.645 1.00 55.12 91 PRO A N 1
ATOM 724 C CA . PRO A 1 91 ? -11.071 -6.283 -0.034 1.00 55.12 91 PRO A CA 1
ATOM 725 C C . PRO A 1 91 ? -11.688 -7.119 -1.152 1.00 55.12 91 PRO A C 1
ATOM 727 O O . PRO A 1 91 ? -12.494 -6.607 -1.937 1.00 55.12 91 PRO A O 1
ATOM 730 N N . ARG A 1 92 ? -11.305 -8.396 -1.262 1.00 47.38 92 ARG A N 1
ATOM 731 C CA . ARG A 1 92 ? -12.002 -9.316 -2.159 1.00 47.38 92 ARG A CA 1
ATOM 732 C C . ARG A 1 92 ? -13.449 -9.319 -1.671 1.00 47.38 92 ARG A C 1
ATOM 734 O O . ARG A 1 92 ? -13.711 -9.816 -0.580 1.00 47.38 92 ARG A O 1
ATOM 741 N N . LYS A 1 93 ? -14.384 -8.730 -2.426 1.00 39.78 93 LYS A N 1
ATOM 742 C CA . LYS A 1 93 ? -15.807 -8.959 -2.168 1.00 39.78 93 LYS A CA 1
ATOM 743 C C . LYS A 1 93 ? -16.000 -10.466 -2.299 1.00 39.78 93 LYS A C 1
ATOM 745 O O . LYS A 1 93 ? -16.078 -10.982 -3.409 1.00 39.78 93 LYS A O 1
ATOM 750 N N . SER A 1 94 ? -16.050 -11.177 -1.180 1.00 44.25 94 SER A N 1
ATOM 751 C CA . SER A 1 94 ? -16.635 -12.508 -1.102 1.00 44.25 94 SER A CA 1
ATOM 752 C C . SER A 1 94 ? -18.148 -12.336 -1.255 1.00 44.25 94 SER A C 1
ATOM 754 O O . SER A 1 94 ? -18.906 -12.483 -0.303 1.00 44.25 94 SER A O 1
ATOM 756 N N . GLY A 1 95 ? -18.583 -11.896 -2.436 1.00 43.06 95 GLY A N 1
ATOM 757 C CA . GLY A 1 95 ? -19.971 -12.032 -2.844 1.00 43.06 95 GLY A CA 1
ATOM 758 C C . GLY A 1 95 ? -20.196 -13.494 -3.228 1.00 43.06 95 GLY A C 1
ATOM 759 O O . GLY A 1 95 ? -19.300 -14.079 -3.846 1.00 43.06 95 GLY A O 1
ATOM 760 N N . PRO A 1 96 ? -21.329 -14.108 -2.854 1.00 44.28 96 PRO A N 1
ATOM 761 C CA . PRO A 1 96 ? -21.642 -15.454 -3.302 1.00 44.28 96 PRO A CA 1
ATOM 762 C C . PRO A 1 96 ? -21.653 -15.474 -4.834 1.00 44.28 96 PRO A C 1
ATOM 764 O O . PRO A 1 96 ? -22.185 -14.565 -5.474 1.00 44.28 96 PRO A O 1
ATOM 767 N N . LEU A 1 97 ? -21.021 -16.499 -5.410 1.00 50.91 97 LEU A N 1
ATOM 768 C CA . LEU A 1 97 ? -21.110 -16.799 -6.836 1.00 50.91 97 LEU A CA 1
ATOM 769 C C . LEU A 1 97 ? -22.598 -16.816 -7.228 1.00 50.91 97 LEU A C 1
ATOM 771 O O . LEU A 1 97 ? -23.384 -17.426 -6.497 1.00 50.91 97 LEU A O 1
ATOM 775 N N . PRO A 1 98 ? -23.016 -16.175 -8.335 1.00 42.47 98 PRO A N 1
ATOM 776 C CA . PRO A 1 98 ? -24.364 -16.378 -8.838 1.00 42.47 98 PRO A CA 1
ATOM 777 C C . PRO A 1 98 ? -24.517 -17.873 -9.122 1.00 42.47 98 PRO A C 1
ATOM 779 O O . PRO A 1 98 ? -23.793 -18.431 -9.948 1.00 42.47 98 PRO A O 1
ATOM 782 N N . ALA A 1 99 ? -25.405 -18.529 -8.373 1.00 46.69 99 ALA A N 1
ATOM 783 C CA . ALA A 1 99 ? -25.794 -19.900 -8.642 1.00 46.69 99 ALA A CA 1
ATOM 784 C C . ALA A 1 99 ? -26.262 -19.950 -10.099 1.00 46.69 99 ALA A C 1
ATOM 786 O O . ALA A 1 99 ? -27.201 -19.239 -10.467 1.00 46.69 99 ALA A O 1
ATOM 787 N N . LEU A 1 100 ? -25.572 -20.731 -10.937 1.00 48.81 100 LEU A N 1
ATOM 788 C CA . LEU A 1 100 ? -26.081 -21.056 -12.261 1.00 48.81 100 LEU A CA 1
ATOM 789 C C . LEU A 1 100 ? -27.471 -21.651 -12.052 1.00 48.81 100 LEU A C 1
ATOM 791 O O . LEU A 1 100 ? -27.615 -22.686 -11.402 1.00 48.81 100 LEU A O 1
ATOM 795 N N . GLY A 1 101 ? -28.479 -20.935 -12.546 1.00 44.38 101 GLY A N 1
ATOM 796 C CA . GLY A 1 101 ? -29.863 -21.357 -12.479 1.00 44.38 101 GLY A CA 1
ATOM 797 C C . GLY A 1 101 ? -29.995 -22.756 -13.060 1.00 44.38 101 GLY A C 1
ATOM 798 O O . GLY A 1 101 ? -29.613 -23.012 -14.202 1.00 44.38 101 GLY A O 1
ATOM 799 N N . SER A 1 102 ? -30.534 -23.659 -12.251 1.00 47.56 102 SER A N 1
ATOM 800 C CA . SER A 1 102 ? -31.089 -24.920 -12.703 1.00 47.56 102 SER A CA 1
ATOM 801 C C . SER A 1 102 ? -32.229 -24.611 -13.673 1.00 47.56 102 SER A C 1
ATOM 803 O O . SER A 1 102 ? -33.318 -24.215 -13.256 1.00 47.56 102 SER A O 1
ATOM 805 N N . GLY A 1 103 ? -31.965 -24.759 -14.970 1.00 49.09 103 GLY A N 1
ATOM 806 C CA . GLY A 1 103 ? -33.008 -24.843 -15.982 1.00 49.09 103 GLY A CA 1
ATOM 807 C C . GLY A 1 103 ? -33.818 -26.111 -15.745 1.00 49.09 103 GLY A C 1
ATOM 808 O O . GLY A 1 103 ? -33.339 -27.221 -15.968 1.00 49.09 103 GLY A O 1
ATOM 809 N N . SER A 1 104 ? -35.033 -25.952 -15.240 1.00 45.03 104 SER A N 1
ATOM 810 C CA . SER A 1 104 ? -36.056 -26.990 -15.245 1.00 45.03 104 SER A CA 1
ATOM 811 C C . SER A 1 104 ? -37.409 -26.314 -15.371 1.00 45.03 104 SER A C 1
ATOM 813 O O . SER A 1 104 ? -38.014 -25.915 -14.380 1.00 45.03 104 SER A O 1
ATOM 815 N N . THR A 1 105 ? -37.855 -26.144 -16.609 1.00 54.06 105 THR A N 1
ATOM 816 C CA . THR A 1 105 ? -39.236 -26.387 -17.038 1.00 54.06 105 THR A CA 1
ATOM 817 C C . THR A 1 105 ? -39.179 -26.758 -18.511 1.00 54.06 105 THR A C 1
ATOM 819 O O . THR A 1 105 ? -38.390 -26.105 -19.232 1.00 54.06 105 THR A O 1
#

Radius of gyration: 18.26 Å; chains: 1; bounding box: 55×37×44 Å

pLDDT: mean 71.54, std 12.29, range [39.78, 87.19]

Foldseek 3Di:
DVVVVVVLVVLVVCLDPPQPPLLNDDPPQDLPDDLAPDDDDPPCCVVRVVSSCVSCVVSSNNCLVVVVPPQDDPPRSCNVSNVVSNSSSDNPPPDPDPPPDDDDD